Protein AF-A0A1Y5N5F3-F1 (afdb_monomer_lite)

Foldseek 3Di:
DWLQVLVVVLVVLADPPFDDDDQQVVLVLLLVQVLVLVVQAPFPLQKDFAPDPFAFDADDPDRIGGGRWDRFRSVDRRTDGSGDPLLSQLSSLSSSCVRRVDCVSPVVSVVSSVVCCVPPVVVVVVD

Sequence (127 aa):
MLCTEVKKHLSFKTTAGVKLPADDMLGSLFLEAMLFCCDKCVPNVLIRRVGSEETPYRNLKEDTFICVPDIPNFSNPKEHLQIDEALSYAVINYVAFLINKDTYYRTLALEAIADYNANEMSDYDRL

Secondary structure (DSSP, 8-state):
-BHHHHHHHHHTTSPTT-PPPPHHHHHHHHHHHHHHHHTTS--GGGEEETT-SSPEEEE-SSSEEEEPPPPP-TT-TT-B-SS-GGGHHHHHHHHHHHHH--HHHHHHHHHHHHHHHHHHHHHHTT-

pLDDT: mean 91.57, std 10.97, range [46.47, 98.44]

Organism: NCBI:txid199

Structure (mmCIF, N/CA/C/O backbone):
data_AF-A0A1Y5N5F3-F1
#
_entry.id   AF-A0A1Y5N5F3-F1
#
loop_
_atom_site.group_PDB
_atom_site.id
_atom_site.type_symbol
_atom_site.label_atom_id
_atom_site.label_alt_id
_atom_site.label_comp_id
_atom_site.label_asym_id
_atom_site.label_entity_id
_atom_site.label_seq_id
_atom_site.pdbx_PDB_ins_code
_atom_site.Cartn_x
_atom_site.Cartn_y
_atom_site.Cartn_z
_atom_site.occupancy
_atom_site.B_iso_or_equiv
_atom_site.auth_seq_id
_atom_site.auth_comp_id
_atom_site.auth_asym_id
_atom_site.auth_atom_id
_atom_site.pdbx_PDB_model_num
ATOM 1 N N . MET A 1 1 ? 6.728 4.743 4.439 1.00 94.19 1 MET A N 1
ATOM 2 C CA . MET A 1 1 ? 6.199 4.838 5.824 1.00 94.19 1 MET A CA 1
ATOM 3 C C . MET A 1 1 ? 6.469 3.539 6.583 1.00 94.19 1 MET A C 1
ATOM 5 O O . MET A 1 1 ? 6.392 2.480 5.961 1.00 94.19 1 MET A O 1
ATOM 9 N N . LEU A 1 2 ? 6.783 3.599 7.886 1.00 96.88 2 LEU A N 1
ATOM 10 C CA . LEU A 1 2 ? 7.003 2.403 8.717 1.00 96.88 2 LEU A CA 1
ATOM 11 C C . LEU A 1 2 ? 5.702 1.613 8.917 1.00 96.88 2 LEU A C 1
ATOM 13 O O . LEU A 1 2 ? 4.647 2.198 9.167 1.00 96.88 2 LEU A O 1
ATOM 17 N N . CYS A 1 3 ? 5.770 0.280 8.910 1.00 96.00 3 CYS A N 1
ATOM 18 C CA . CYS A 1 3 ? 4.603 -0.581 9.146 1.00 96.00 3 CYS A CA 1
ATOM 19 C C . CYS A 1 3 ? 3.944 -0.322 10.513 1.00 96.00 3 CYS A C 1
ATOM 21 O O . CYS A 1 3 ? 2.724 -0.424 10.656 1.00 96.00 3 CYS A O 1
ATOM 23 N N . THR A 1 4 ? 4.728 0.078 11.516 1.00 95.06 4 THR A N 1
ATOM 24 C CA . THR A 1 4 ? 4.233 0.468 12.846 1.00 95.06 4 THR A CA 1
ATOM 25 C C . THR A 1 4 ? 3.373 1.736 12.801 1.00 95.06 4 THR A C 1
ATOM 27 O O . THR A 1 4 ? 2.322 1.794 13.444 1.00 95.06 4 THR A O 1
ATOM 30 N N . GLU A 1 5 ? 3.766 2.730 12.006 1.00 95.88 5 GLU A N 1
ATOM 31 C CA . GLU A 1 5 ? 3.011 3.970 11.796 1.00 95.88 5 GLU A CA 1
ATOM 32 C C . GLU A 1 5 ? 1.751 3.713 10.976 1.00 95.88 5 GLU A C 1
ATOM 34 O O . GLU A 1 5 ? 0.660 4.137 11.353 1.00 95.88 5 GLU A O 1
ATOM 39 N N . VAL A 1 6 ? 1.879 2.936 9.904 1.00 95.25 6 VAL A N 1
ATOM 40 C CA . VAL A 1 6 ? 0.770 2.501 9.049 1.00 95.25 6 VAL A CA 1
ATOM 41 C C . VAL A 1 6 ? -0.320 1.813 9.871 1.00 95.25 6 VAL A C 1
ATOM 43 O O . VAL A 1 6 ? -1.496 2.173 9.779 1.00 95.25 6 VAL A O 1
ATOM 46 N N . LYS A 1 7 ? 0.063 0.862 10.733 1.00 93.56 7 LYS A N 1
ATOM 47 C CA . LYS A 1 7 ? -0.865 0.143 11.616 1.00 93.56 7 LYS A CA 1
ATOM 48 C C . LYS A 1 7 ? -1.540 1.087 12.614 1.00 93.56 7 LYS A C 1
ATOM 50 O O . LYS A 1 7 ? -2.742 0.966 12.858 1.00 93.56 7 LYS A O 1
ATOM 55 N N . LYS A 1 8 ? -0.803 2.074 13.137 1.00 93.31 8 LYS A N 1
ATOM 56 C CA . LYS A 1 8 ? -1.351 3.130 14.000 1.00 93.31 8 LYS A CA 1
ATOM 57 C C . LYS A 1 8 ? -2.376 3.990 13.252 1.00 93.31 8 LYS A C 1
ATOM 59 O O . LYS A 1 8 ? -3.480 4.176 13.755 1.00 93.31 8 LYS A O 1
ATOM 64 N N . HIS A 1 9 ? -2.072 4.457 12.042 1.00 94.44 9 HIS A N 1
ATOM 65 C CA . HIS A 1 9 ? -3.013 5.230 11.226 1.00 94.44 9 HIS A CA 1
ATOM 66 C C . HIS A 1 9 ? -4.275 4.440 10.874 1.00 94.44 9 HIS A C 1
ATOM 68 O O . HIS A 1 9 ? -5.380 4.976 10.972 1.00 94.44 9 HIS A O 1
ATOM 74 N N . LEU A 1 10 ? -4.124 3.165 10.513 1.00 94.75 10 LEU A N 1
ATOM 75 C CA . LEU A 1 10 ? -5.253 2.287 10.229 1.00 94.75 10 LEU A CA 1
ATOM 76 C C . LEU A 1 10 ? -6.147 2.095 11.463 1.00 94.75 10 LEU A C 1
ATOM 78 O O . LEU A 1 10 ? -7.367 2.125 11.332 1.00 94.75 10 LEU A O 1
ATOM 82 N N . SER A 1 11 ? -5.565 1.983 12.662 1.00 92.00 11 SER A N 1
ATOM 83 C CA . SER A 1 11 ? -6.333 1.823 13.908 1.00 92.00 11 SER A CA 1
ATOM 84 C C . SER A 1 11 ? -7.267 3.001 14.224 1.00 92.00 11 SER A C 1
ATOM 86 O O . SER A 1 11 ? -8.298 2.815 14.861 1.00 92.00 11 SER A O 1
ATOM 88 N N . PHE A 1 12 ? -6.966 4.210 13.737 1.00 90.56 12 PHE A N 1
ATOM 89 C CA . PHE A 1 12 ? -7.864 5.366 13.871 1.00 90.56 12 PHE A CA 1
ATOM 90 C C . PHE A 1 12 ? -9.006 5.376 12.848 1.00 90.56 12 PHE A C 1
ATOM 92 O O . PHE A 1 12 ? -9.945 6.157 12.978 1.00 90.56 12 PHE A O 1
ATOM 99 N N . LYS A 1 13 ? -8.915 4.536 11.813 1.00 89.69 13 LYS A N 1
ATOM 100 C CA . LYS A 1 13 ? -9.894 4.418 10.725 1.00 89.69 13 LYS A CA 1
ATOM 101 C C . LYS A 1 13 ? -10.779 3.179 10.867 1.00 89.69 13 LYS A C 1
ATOM 103 O O . LYS A 1 13 ? -11.699 3.002 10.077 1.00 89.69 13 LYS A O 1
ATOM 108 N N . THR A 1 14 ? -10.528 2.306 11.839 1.00 81.81 14 THR A N 1
ATOM 109 C CA . THR A 1 14 ? -11.441 1.199 12.142 1.00 81.81 14 THR A CA 1
ATOM 110 C C . THR A 1 14 ? -12.680 1.724 12.853 1.00 81.81 14 THR A C 1
ATOM 112 O O . THR A 1 14 ? -12.572 2.504 13.801 1.00 81.81 14 THR A O 1
ATOM 115 N N . THR A 1 15 ? -13.859 1.290 12.414 1.00 76.81 15 THR A N 1
ATOM 116 C CA . THR A 1 15 ? -15.117 1.618 13.100 1.00 76.81 15 THR A CA 1
ATOM 117 C C . THR A 1 15 ? -15.190 0.942 14.471 1.00 76.81 15 THR A C 1
ATOM 119 O O . THR A 1 15 ? -14.558 -0.089 14.718 1.00 76.81 15 THR A O 1
ATOM 122 N N . ALA A 1 16 ? -15.961 1.530 15.391 1.00 71.94 16 ALA A N 1
ATOM 123 C CA . ALA A 1 16 ? -16.120 1.001 16.741 1.00 71.94 16 ALA A CA 1
ATOM 124 C C . ALA A 1 16 ? -16.580 -0.470 16.709 1.00 71.94 16 ALA A C 1
ATOM 126 O O . ALA A 1 16 ? -17.600 -0.797 16.109 1.00 71.94 16 ALA A O 1
ATOM 127 N N . GLY A 1 17 ? -15.818 -1.351 17.362 1.00 68.00 17 GLY A N 1
ATOM 128 C CA . GLY A 1 17 ? -16.099 -2.791 17.419 1.00 68.00 17 GLY A CA 1
ATOM 129 C C . GLY A 1 17 ? -15.397 -3.639 16.352 1.00 68.00 17 GLY A C 1
ATOM 130 O O . GLY A 1 17 ? -15.365 -4.861 16.498 1.00 68.00 17 GLY A O 1
ATOM 131 N N . VAL A 1 18 ? -14.771 -3.035 15.337 1.00 78.50 18 VAL A N 1
ATOM 132 C CA . VAL A 1 18 ? -13.979 -3.768 14.341 1.00 78.50 18 VAL A CA 1
ATOM 133 C C . VAL A 1 18 ? -12.548 -3.938 14.846 1.00 78.50 18 VAL A C 1
ATOM 135 O O . VAL A 1 18 ? -11.811 -2.968 15.017 1.00 78.50 18 VAL A O 1
ATOM 138 N N . LYS A 1 19 ? -12.143 -5.186 15.104 1.00 82.81 19 LYS A N 1
ATOM 139 C CA . LYS A 1 19 ? -10.750 -5.511 15.438 1.00 82.81 19 LYS A CA 1
ATOM 140 C C . LYS A 1 19 ? -9.920 -5.589 14.164 1.00 82.81 19 LYS A C 1
ATOM 142 O O . LYS A 1 19 ? -10.368 -6.154 13.168 1.00 82.81 19 LYS A O 1
ATOM 147 N N . LEU A 1 20 ? -8.694 -5.073 14.225 1.00 89.69 20 LEU A N 1
ATOM 148 C CA . LEU A 1 20 ? -7.725 -5.308 13.162 1.00 89.69 20 LEU A CA 1
ATOM 149 C C . LEU A 1 20 ? -7.451 -6.816 13.024 1.00 89.69 20 LEU A C 1
ATOM 151 O O . LEU A 1 20 ? -7.370 -7.506 14.048 1.00 89.69 20 LEU A O 1
ATOM 155 N N . PRO A 1 21 ? -7.297 -7.324 11.789 1.00 91.88 21 PRO A N 1
ATOM 156 C CA . PRO A 1 21 ? -6.826 -8.682 11.550 1.00 91.88 21 PRO A CA 1
ATOM 157 C C . PRO A 1 21 ? -5.451 -8.942 12.179 1.00 91.88 21 PRO A C 1
ATOM 159 O O . PRO A 1 21 ? -4.722 -8.010 12.530 1.00 91.88 21 PRO A O 1
ATOM 162 N N . ALA A 1 22 ? -5.094 -10.222 12.292 1.00 94.06 22 ALA A N 1
ATOM 163 C CA . ALA A 1 22 ? -3.739 -10.635 12.644 1.00 94.06 22 ALA A CA 1
ATOM 164 C C . ALA A 1 22 ? -2.720 -10.173 11.583 1.00 94.06 22 ALA A C 1
ATOM 166 O O . ALA A 1 22 ? -3.092 -9.858 10.452 1.00 94.06 22 ALA A O 1
ATOM 167 N N . ASP A 1 23 ? -1.443 -10.096 11.966 1.00 94.69 23 ASP A N 1
ATOM 168 C CA . ASP A 1 23 ? -0.379 -9.473 11.164 1.00 94.69 23 ASP A CA 1
ATOM 169 C C . ASP A 1 23 ? -0.181 -10.118 9.783 1.00 94.69 23 ASP A C 1
ATOM 171 O O . ASP A 1 23 ? 0.119 -9.416 8.822 1.00 94.69 23 ASP A O 1
ATOM 175 N N . ASP A 1 24 ? -0.397 -11.426 9.667 1.00 93.81 24 ASP A N 1
ATOM 176 C CA . ASP A 1 24 ? -0.327 -12.199 8.423 1.00 93.81 24 ASP A CA 1
ATOM 177 C C . ASP A 1 24 ? -1.437 -11.806 7.433 1.00 93.81 24 ASP A C 1
ATOM 179 O O . ASP A 1 24 ? -1.187 -11.487 6.264 1.00 93.81 24 ASP A O 1
ATOM 183 N N . MET A 1 25 ? -2.677 -11.752 7.921 1.00 95.62 25 MET A N 1
ATOM 184 C CA . MET A 1 25 ? -3.820 -11.297 7.138 1.00 95.62 25 MET A CA 1
ATOM 185 C C . MET A 1 25 ? -3.705 -9.803 6.825 1.00 95.62 25 MET A C 1
ATOM 187 O O . MET A 1 25 ? -4.052 -9.368 5.729 1.00 95.62 25 MET A O 1
ATOM 191 N N . LEU A 1 26 ? -3.185 -9.009 7.764 1.00 96.19 26 LEU A N 1
ATOM 192 C CA . LEU A 1 26 ? -2.942 -7.587 7.559 1.00 96.19 26 LEU A CA 1
ATOM 193 C C . LEU A 1 26 ? -1.912 -7.368 6.445 1.00 96.19 26 LEU A C 1
ATOM 195 O O . LEU A 1 26 ? -2.176 -6.582 5.542 1.00 96.19 26 LEU A O 1
ATOM 199 N N . GLY A 1 27 ? -0.801 -8.111 6.450 1.00 97.56 27 GLY A N 1
ATOM 200 C CA . GLY A 1 27 ? 0.184 -8.116 5.364 1.00 97.56 27 GLY A CA 1
ATOM 201 C C . GLY A 1 27 ? -0.460 -8.379 4.004 1.00 97.56 27 GLY A C 1
ATOM 202 O O . GLY A 1 27 ? -0.248 -7.622 3.059 1.00 97.56 27 GLY A O 1
ATOM 203 N N . SER A 1 28 ? -1.333 -9.385 3.928 1.00 97.88 28 SER A N 1
ATOM 204 C CA . SER A 1 28 ? -2.054 -9.732 2.695 1.00 97.88 28 SER A CA 1
ATOM 205 C C . SER A 1 28 ? -2.982 -8.608 2.210 1.00 97.88 28 SER A C 1
ATOM 207 O O . SER A 1 28 ? -2.984 -8.277 1.026 1.00 97.88 28 SER A O 1
ATOM 209 N N . LEU A 1 29 ? -3.726 -7.966 3.119 1.00 98.00 29 LEU A N 1
ATOM 210 C CA . LEU A 1 29 ? -4.587 -6.823 2.780 1.00 98.00 29 LEU A CA 1
ATOM 211 C C . LEU A 1 29 ? -3.779 -5.616 2.293 1.00 98.00 29 LEU A C 1
ATOM 213 O O . LEU A 1 29 ? -4.217 -4.896 1.396 1.00 98.00 29 LEU A O 1
ATOM 217 N N . PHE A 1 30 ? -2.604 -5.381 2.879 1.00 98.25 30 PHE A N 1
ATOM 218 C CA . PHE A 1 30 ? -1.718 -4.310 2.439 1.00 98.25 30 PHE A CA 1
ATOM 219 C C . PHE A 1 30 ? -1.084 -4.602 1.082 1.00 98.25 30 PHE A C 1
ATOM 221 O O . PHE A 1 30 ? -0.999 -3.683 0.272 1.00 98.25 30 PHE A O 1
ATOM 228 N N . LEU A 1 31 ? -0.706 -5.852 0.796 1.00 98.31 31 LEU A N 1
ATOM 229 C CA . LEU A 1 31 ? -0.282 -6.246 -0.548 1.00 98.31 31 LEU A CA 1
ATOM 230 C C . LEU A 1 31 ? -1.390 -5.950 -1.570 1.00 98.31 31 LEU A C 1
ATOM 232 O O . LEU A 1 31 ? -1.140 -5.256 -2.552 1.00 98.31 31 LEU A O 1
ATOM 236 N N . GLU A 1 32 ? -2.623 -6.394 -1.312 1.00 98.44 32 GLU A N 1
ATOM 237 C CA . GLU A 1 32 ? -3.767 -6.124 -2.197 1.00 98.44 32 GLU A CA 1
ATOM 238 C C . GLU A 1 32 ? -3.968 -4.616 -2.428 1.00 98.44 32 GLU A C 1
ATOM 240 O O . GLU A 1 32 ? -4.172 -4.166 -3.556 1.00 98.44 32 GLU A O 1
ATOM 245 N N . ALA A 1 33 ? -3.849 -3.811 -1.371 1.00 98.44 33 ALA A N 1
ATOM 246 C CA . ALA A 1 33 ? -3.967 -2.361 -1.458 1.00 98.44 33 ALA A CA 1
ATOM 247 C C . ALA A 1 33 ? -2.811 -1.689 -2.226 1.00 98.44 33 ALA A C 1
ATOM 249 O O . ALA A 1 33 ? -3.041 -0.708 -2.938 1.00 98.44 33 ALA A O 1
ATOM 250 N N . MET A 1 34 ? -1.581 -2.203 -2.124 1.00 98.44 34 MET A N 1
ATOM 251 C CA . MET A 1 34 ? -0.448 -1.720 -2.922 1.00 98.44 34 MET A CA 1
ATOM 252 C C . MET A 1 34 ? -0.624 -2.070 -4.404 1.00 98.44 34 MET A C 1
ATOM 254 O O . MET A 1 34 ? -0.425 -1.203 -5.256 1.00 98.44 34 MET A O 1
ATOM 258 N N . LEU A 1 35 ? -1.083 -3.285 -4.724 1.00 98.19 35 LEU A N 1
ATOM 259 C CA . LEU A 1 35 ? -1.403 -3.686 -6.100 1.00 98.19 35 LEU A CA 1
ATOM 260 C C . LEU A 1 35 ? -2.535 -2.833 -6.692 1.00 98.19 35 LEU A C 1
ATOM 262 O O . LEU A 1 35 ? -2.430 -2.358 -7.822 1.00 98.19 35 LEU A O 1
ATOM 266 N N . PHE A 1 36 ? -3.564 -2.524 -5.895 1.00 9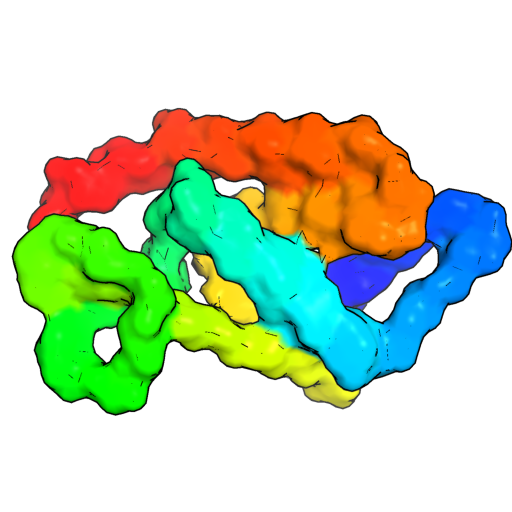8.31 36 PHE A N 1
ATOM 267 C CA . PHE A 1 36 ? -4.619 -1.587 -6.288 1.00 98.31 36 PHE A CA 1
ATOM 268 C C . PHE A 1 36 ? -4.071 -0.203 -6.669 1.00 98.31 36 PHE A C 1
ATOM 270 O O . PHE A 1 36 ? -4.571 0.415 -7.613 1.00 98.31 36 PHE A O 1
ATOM 277 N N . CYS A 1 37 ? -3.052 0.291 -5.957 1.00 97.75 37 CYS A N 1
ATOM 278 C CA . CYS A 1 37 ? -2.377 1.536 -6.320 1.00 97.75 37 CYS A CA 1
ATOM 279 C C . CYS A 1 37 ? -1.595 1.371 -7.632 1.00 97.75 37 CYS A C 1
ATOM 281 O O . CYS A 1 37 ? -1.736 2.2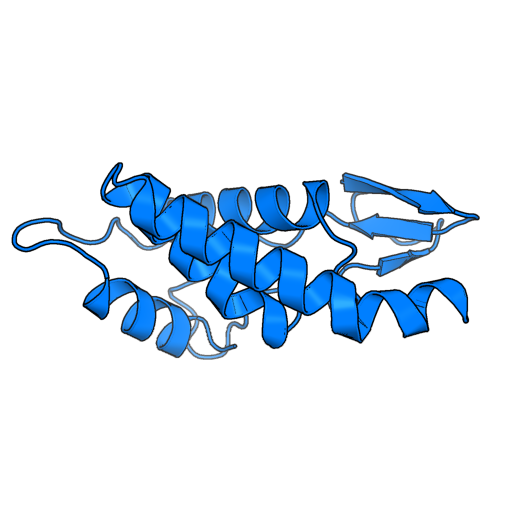05 -8.527 1.00 97.75 37 CYS A O 1
ATOM 283 N N . CYS A 1 38 ? -0.849 0.274 -7.790 1.00 96.81 38 CYS A N 1
ATOM 284 C CA . CYS A 1 38 ? -0.069 -0.026 -8.999 1.00 96.81 38 CYS A CA 1
ATOM 285 C C . CYS A 1 38 ? -0.924 -0.113 -10.275 1.00 96.81 38 CYS A C 1
ATOM 287 O O . CYS A 1 38 ? -0.449 0.220 -11.360 1.00 96.81 38 CYS A O 1
ATOM 289 N N . ASP A 1 39 ? -2.198 -0.499 -10.166 1.00 96.69 39 ASP A N 1
ATOM 290 C CA . ASP A 1 39 ? -3.136 -0.486 -11.297 1.00 96.69 39 ASP A CA 1
ATOM 291 C C . ASP A 1 39 ? -3.499 0.928 -11.777 1.00 96.69 39 ASP A C 1
ATOM 293 O O . ASP A 1 39 ? -3.984 1.099 -12.897 1.00 96.69 39 ASP A O 1
ATOM 297 N N . LYS A 1 40 ? -3.322 1.948 -10.929 1.00 96.06 40 LYS A N 1
ATOM 298 C CA . LYS A 1 40 ? -3.873 3.304 -11.127 1.00 96.06 40 LYS A CA 1
ATOM 299 C C . LYS A 1 40 ? -2.829 4.409 -11.180 1.00 96.06 40 LYS A C 1
ATOM 301 O O . LYS A 1 40 ? -3.148 5.517 -11.603 1.00 96.06 40 LYS A O 1
ATOM 306 N N . CYS A 1 41 ? -1.607 4.122 -10.760 1.00 94.75 41 CYS A N 1
ATOM 307 C CA . CYS A 1 41 ? -0.470 5.036 -10.801 1.00 94.75 41 CYS A CA 1
ATOM 308 C C . CYS A 1 41 ? 0.824 4.253 -11.040 1.00 94.75 41 CYS A C 1
ATOM 310 O O . CYS A 1 41 ? 0.795 3.030 -11.178 1.00 94.75 41 CYS A O 1
ATOM 312 N N . VAL A 1 42 ? 1.951 4.951 -11.148 1.00 95.00 42 VAL A N 1
ATOM 313 C CA . VAL A 1 42 ? 3.282 4.355 -11.318 1.00 95.00 42 VAL A CA 1
ATOM 314 C C . VAL A 1 42 ? 4.110 4.705 -10.077 1.00 95.00 42 VAL A C 1
ATOM 316 O O . VAL A 1 42 ? 4.662 5.797 -10.038 1.00 95.00 42 VAL A O 1
ATOM 319 N N . PRO A 1 43 ? 4.172 3.834 -9.051 1.00 95.56 43 PRO A N 1
ATOM 320 C CA . PRO A 1 43 ? 4.990 4.089 -7.868 1.00 95.56 43 PRO A CA 1
ATOM 321 C C . PRO A 1 43 ? 6.477 3.989 -8.221 1.00 95.56 43 PRO A C 1
ATOM 323 O O . PRO A 1 43 ? 6.935 2.929 -8.662 1.00 95.56 43 PRO A O 1
ATOM 326 N N . ASN A 1 44 ? 7.240 5.063 -8.019 1.00 93.75 44 ASN A N 1
ATOM 327 C CA . ASN A 1 44 ? 8.648 5.139 -8.415 1.00 93.75 44 ASN A CA 1
ATOM 328 C C . ASN A 1 44 ? 9.505 4.073 -7.725 1.00 93.75 44 ASN A C 1
ATOM 330 O O . ASN A 1 44 ? 10.392 3.485 -8.346 1.00 93.75 44 ASN A O 1
ATOM 334 N N . VAL A 1 45 ? 9.215 3.764 -6.455 1.00 94.50 45 VAL A N 1
ATOM 335 C CA . VAL A 1 45 ? 10.000 2.781 -5.685 1.00 94.50 45 VAL A CA 1
ATOM 336 C C . VAL A 1 45 ? 9.863 1.347 -6.218 1.00 94.50 45 VAL A C 1
ATOM 338 O O . VAL A 1 45 ? 10.697 0.491 -5.908 1.00 94.50 45 VAL A O 1
ATOM 341 N N . LEU A 1 46 ? 8.838 1.084 -7.036 1.00 96.31 46 LEU A N 1
ATOM 342 C CA . LEU A 1 46 ? 8.555 -0.218 -7.644 1.00 96.31 46 LEU A CA 1
ATOM 343 C C . LEU A 1 46 ? 8.992 -0.310 -9.111 1.00 96.31 46 LEU A C 1
ATOM 345 O O . LEU A 1 46 ? 8.829 -1.359 -9.729 1.00 96.31 46 LEU A O 1
ATOM 349 N N . ILE A 1 47 ? 9.565 0.750 -9.687 1.00 95.19 47 ILE A N 1
ATOM 350 C CA . ILE A 1 47 ? 10.081 0.690 -11.056 1.00 95.19 47 ILE A CA 1
ATOM 351 C C . ILE A 1 47 ? 11.348 -0.171 -11.080 1.00 95.19 47 ILE A C 1
ATOM 353 O O . ILE A 1 47 ? 12.274 0.008 -10.281 1.00 95.19 47 ILE A O 1
ATOM 357 N N . ARG A 1 48 ? 11.400 -1.110 -12.021 1.00 95.19 48 ARG A N 1
ATOM 358 C CA . ARG A 1 48 ? 12.543 -1.979 -12.313 1.00 95.19 48 ARG A CA 1
ATOM 359 C C . ARG A 1 48 ? 12.816 -2.017 -13.809 1.00 95.19 48 ARG A C 1
ATOM 361 O O . ARG A 1 48 ? 11.974 -1.627 -14.613 1.00 95.19 48 ARG A O 1
ATOM 368 N N . ARG A 1 49 ? 14.013 -2.485 -14.171 1.00 93.06 49 ARG A N 1
ATOM 369 C CA . ARG A 1 49 ? 14.426 -2.730 -15.559 1.00 93.06 49 ARG A CA 1
ATOM 370 C C . ARG A 1 49 ? 14.418 -4.219 -15.883 1.00 93.06 49 ARG A C 1
ATOM 372 O O . ARG A 1 49 ? 14.657 -5.044 -14.999 1.00 93.06 49 ARG A O 1
ATOM 379 N N . VAL A 1 50 ? 14.193 -4.555 -17.150 1.00 88.12 50 VAL A N 1
ATOM 380 C CA . VAL A 1 50 ? 14.328 -5.923 -17.671 1.00 88.12 50 VAL A CA 1
ATOM 381 C C . VAL A 1 50 ? 15.721 -6.464 -17.330 1.00 88.12 50 VAL A C 1
ATOM 383 O O . VAL A 1 50 ? 16.723 -5.759 -17.445 1.00 88.12 50 VAL A O 1
ATOM 386 N N . GLY A 1 51 ? 15.773 -7.713 -16.865 1.00 88.31 51 GLY A N 1
ATOM 387 C CA . GLY A 1 51 ? 16.987 -8.342 -16.334 1.00 88.31 51 GLY A CA 1
ATOM 388 C C . GLY A 1 51 ? 17.132 -8.256 -14.810 1.00 88.31 51 GLY A C 1
ATOM 389 O O . GLY A 1 51 ? 18.036 -8.880 -14.264 1.00 88.31 51 GLY A O 1
ATOM 390 N N . SER A 1 52 ? 16.245 -7.531 -14.117 1.00 89.06 52 SER A N 1
ATOM 391 C CA . SER A 1 52 ? 16.070 -7.662 -12.665 1.00 89.06 52 SER A CA 1
ATOM 392 C C . SER A 1 52 ? 15.521 -9.051 -12.303 1.00 89.06 52 SER A C 1
ATOM 394 O O . SER A 1 52 ? 14.732 -9.620 -13.054 1.00 89.06 52 SER A O 1
ATOM 396 N N . GLU A 1 53 ? 15.918 -9.580 -11.141 1.00 92.38 53 GLU A N 1
ATOM 397 C CA . GLU A 1 53 ? 15.378 -10.829 -10.577 1.00 92.38 53 GLU A CA 1
ATOM 398 C C . GLU A 1 53 ? 13.952 -10.667 -10.014 1.00 92.38 53 GLU A C 1
ATOM 400 O O . GLU A 1 53 ? 13.316 -11.650 -9.634 1.00 92.38 53 GLU A O 1
ATOM 405 N N . GLU A 1 54 ? 13.433 -9.437 -9.950 1.00 93.50 54 GLU A N 1
ATOM 406 C CA . GLU A 1 54 ? 12.109 -9.164 -9.397 1.00 93.50 54 GLU A CA 1
ATOM 407 C C . GLU A 1 54 ? 10.975 -9.535 -10.358 1.00 93.50 54 GLU A C 1
ATOM 409 O O . GLU A 1 54 ? 11.077 -9.425 -11.581 1.00 93.50 54 GLU A O 1
ATOM 414 N N . THR A 1 55 ? 9.848 -9.956 -9.782 1.00 93.31 55 THR A N 1
ATOM 415 C CA . THR A 1 55 ? 8.684 -10.393 -10.558 1.00 93.31 55 THR A CA 1
ATOM 416 C C . THR A 1 55 ? 7.943 -9.185 -11.138 1.00 93.31 55 THR A C 1
ATOM 418 O O . THR A 1 55 ? 7.552 -8.300 -10.372 1.00 93.31 55 THR A O 1
ATOM 421 N N . PRO A 1 56 ? 7.695 -9.127 -12.459 1.00 94.75 56 PRO A N 1
ATOM 422 C CA . PRO A 1 56 ? 6.932 -8.042 -13.060 1.00 94.75 56 PRO A CA 1
ATOM 423 C C . PRO A 1 56 ? 5.442 -8.141 -12.717 1.00 94.75 56 PRO A C 1
ATOM 425 O O . PRO A 1 56 ? 4.820 -9.186 -12.897 1.00 94.75 56 PRO A O 1
ATOM 428 N N . TYR A 1 57 ? 4.863 -7.029 -12.262 1.00 96.00 57 TYR A N 1
ATOM 429 C CA . TYR A 1 57 ? 3.423 -6.860 -12.059 1.00 96.00 57 TYR A CA 1
ATOM 430 C C . TYR A 1 57 ? 2.755 -6.198 -13.271 1.00 96.00 57 TYR A C 1
ATOM 432 O O . TYR A 1 57 ? 1.760 -6.698 -13.794 1.00 96.00 57 TYR A O 1
ATOM 440 N N . ARG A 1 58 ? 3.319 -5.078 -13.747 1.00 94.62 58 ARG A N 1
ATOM 441 C CA . ARG A 1 58 ? 2.788 -4.315 -14.886 1.00 94.62 58 ARG A CA 1
ATOM 442 C C . ARG A 1 58 ? 3.919 -3.738 -15.727 1.00 94.62 58 ARG A C 1
ATOM 444 O O . ARG A 1 58 ? 4.727 -2.965 -15.221 1.00 94.62 58 ARG A O 1
ATOM 451 N N . ASN A 1 59 ? 3.945 -4.070 -17.014 1.00 93.75 59 ASN A N 1
ATOM 452 C CA . ASN A 1 59 ? 4.904 -3.480 -17.948 1.00 93.75 59 ASN A CA 1
ATOM 453 C C . ASN A 1 59 ? 4.618 -1.990 -18.147 1.00 93.75 59 ASN A C 1
ATOM 455 O O . ASN A 1 59 ? 3.456 -1.576 -18.211 1.00 93.75 59 ASN A O 1
ATOM 459 N N . LEU A 1 60 ? 5.684 -1.204 -18.255 1.00 89.94 60 LEU A N 1
ATOM 460 C CA . LEU A 1 60 ? 5.622 0.214 -18.580 1.00 89.94 60 LEU A CA 1
ATOM 461 C C . LEU A 1 60 ? 6.138 0.428 -20.015 1.00 89.94 60 LEU A C 1
ATOM 463 O O . LEU A 1 60 ? 5.960 -0.441 -20.871 1.00 89.94 60 LEU A O 1
ATOM 467 N N . LYS A 1 61 ? 6.715 1.598 -20.311 1.00 86.25 61 LYS A N 1
ATOM 468 C CA . LYS A 1 61 ? 7.400 1.858 -21.583 1.00 86.25 61 LYS A CA 1
ATOM 469 C C . LYS A 1 61 ? 8.846 1.374 -21.511 1.00 86.25 61 LYS A C 1
ATOM 471 O O . LYS A 1 61 ? 9.458 1.403 -20.445 1.00 86.25 61 LYS A O 1
ATOM 476 N N . GLU A 1 62 ? 9.388 1.007 -22.670 1.00 81.69 62 GLU A N 1
ATOM 477 C CA . GLU A 1 62 ? 10.771 0.533 -22.801 1.00 81.69 62 GLU A CA 1
ATOM 478 C C . GLU A 1 62 ? 11.044 -0.667 -21.877 1.00 81.69 62 GLU A C 1
ATOM 480 O O . GLU A 1 62 ? 10.109 -1.296 -21.385 1.00 81.69 62 GLU A O 1
ATOM 485 N N . ASP A 1 63 ? 12.305 -1.029 -21.660 1.00 89.75 63 ASP A N 1
ATOM 486 C CA . ASP A 1 63 ? 12.717 -2.166 -20.830 1.00 89.75 63 ASP A CA 1
ATOM 487 C C . ASP A 1 63 ? 12.459 -1.930 -19.321 1.00 89.75 63 ASP A C 1
ATOM 489 O O . ASP A 1 63 ? 13.321 -2.218 -18.489 1.00 89.75 63 ASP A O 1
ATOM 493 N N . THR A 1 64 ? 11.292 -1.389 -18.943 1.00 94.12 64 THR A N 1
ATOM 494 C CA . THR A 1 64 ? 10.886 -1.089 -17.564 1.00 94.12 64 THR A CA 1
ATOM 495 C C . THR A 1 64 ? 9.521 -1.669 -17.191 1.00 94.12 64 THR A C 1
ATOM 497 O O . THR A 1 64 ? 8.617 -1.833 -18.015 1.00 94.12 64 THR A O 1
ATOM 500 N N . PHE A 1 65 ? 9.359 -1.987 -15.908 1.00 95.38 65 PHE A N 1
ATOM 501 C CA . PHE A 1 65 ? 8.128 -2.533 -15.345 1.00 95.38 65 PHE A CA 1
ATOM 502 C C . PHE A 1 65 ? 7.950 -2.111 -13.884 1.00 95.38 65 PHE A C 1
ATOM 504 O O . PHE A 1 65 ? 8.914 -1.763 -13.206 1.00 95.38 65 PHE A O 1
ATOM 511 N N . ILE A 1 66 ? 6.714 -2.171 -13.394 1.00 96.38 66 ILE A N 1
ATOM 512 C CA . ILE A 1 66 ? 6.393 -2.141 -11.963 1.00 96.38 66 ILE A CA 1
ATOM 513 C C . ILE A 1 66 ? 6.544 -3.561 -11.432 1.00 96.38 66 ILE A C 1
ATOM 515 O O . ILE A 1 66 ? 5.891 -4.466 -11.963 1.00 96.38 66 ILE A O 1
ATOM 519 N N . CYS A 1 67 ? 7.394 -3.77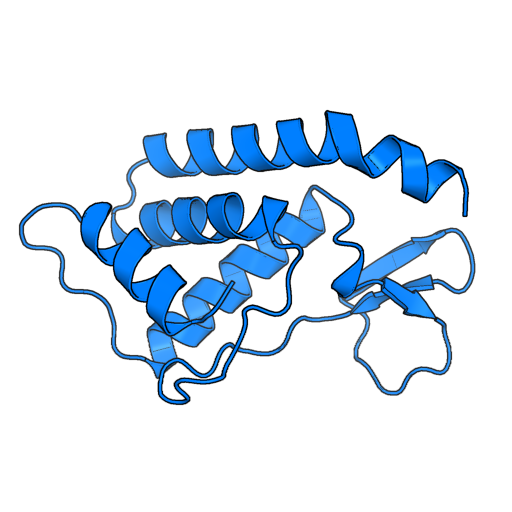8 -10.432 1.00 97.12 67 CYS A N 1
ATOM 520 C CA . CYS A 1 67 ? 7.531 -5.073 -9.771 1.00 97.12 67 CYS A CA 1
ATOM 521 C C . CYS A 1 67 ? 6.387 -5.344 -8.785 1.00 97.12 67 CYS A C 1
ATOM 523 O O . CYS A 1 67 ? 5.692 -4.430 -8.336 1.00 97.12 67 CYS A O 1
ATOM 525 N N . VAL A 1 68 ? 6.178 -6.618 -8.457 1.00 97.25 68 VAL A N 1
ATOM 526 C CA . VAL A 1 68 ? 5.283 -7.009 -7.363 1.00 97.25 68 VAL A CA 1
ATOM 527 C C . VAL A 1 68 ? 5.902 -6.526 -6.042 1.00 97.25 68 VAL A C 1
ATOM 529 O O . VAL A 1 68 ? 7.030 -6.920 -5.753 1.00 97.25 68 VAL A O 1
ATOM 532 N N . PRO A 1 69 ? 5.207 -5.694 -5.244 1.00 97.31 69 PRO A N 1
ATOM 533 C CA . PRO A 1 69 ? 5.693 -5.299 -3.929 1.00 97.31 69 PRO A CA 1
ATOM 534 C C . PRO A 1 69 ? 5.699 -6.490 -2.963 1.00 97.31 69 PRO A C 1
ATOM 536 O O . PRO A 1 69 ? 4.842 -7.374 -3.037 1.00 97.31 69 PRO A O 1
ATOM 539 N N . ASP A 1 70 ? 6.628 -6.474 -2.016 1.00 95.94 70 ASP A N 1
ATOM 540 C CA . ASP A 1 70 ? 6.738 -7.463 -0.953 1.00 95.94 70 ASP A CA 1
ATOM 541 C C . ASP A 1 70 ? 5.525 -7.413 -0.015 1.00 95.94 70 ASP A C 1
ATOM 543 O O . ASP A 1 70 ? 4.947 -6.356 0.258 1.00 95.94 70 ASP A O 1
ATOM 547 N N . ILE A 1 71 ? 5.144 -8.574 0.526 1.00 97.44 71 ILE A N 1
ATOM 548 C CA . ILE A 1 71 ? 4.127 -8.647 1.581 1.00 97.44 71 ILE A CA 1
ATOM 549 C C . ILE A 1 71 ? 4.696 -7.978 2.840 1.00 97.44 71 ILE A C 1
ATOM 551 O O . ILE A 1 71 ? 5.688 -8.477 3.379 1.00 97.44 71 ILE A O 1
ATOM 555 N N . PRO A 1 72 ? 4.069 -6.912 3.375 1.00 97.12 72 PRO A N 1
ATOM 556 C CA . PRO A 1 72 ? 4.620 -6.216 4.529 1.00 97.12 72 PRO A CA 1
ATOM 557 C C . PRO A 1 72 ? 4.656 -7.095 5.780 1.00 97.12 72 PRO A C 1
ATOM 559 O O . PRO A 1 72 ? 3.642 -7.662 6.199 1.00 97.12 72 PRO A O 1
ATOM 562 N N . ASN A 1 73 ? 5.817 -7.147 6.430 1.00 96.06 73 ASN A N 1
ATOM 563 C CA . ASN A 1 73 ? 5.995 -7.834 7.704 1.00 96.06 73 ASN A CA 1
ATOM 564 C C . ASN A 1 73 ? 5.665 -6.911 8.891 1.00 96.06 73 ASN A C 1
ATOM 566 O O . ASN A 1 73 ? 6.536 -6.239 9.445 1.00 96.06 73 ASN A O 1
ATOM 570 N N . PHE A 1 74 ? 4.406 -6.924 9.335 1.00 95.19 74 PHE A N 1
ATOM 571 C CA . PHE A 1 74 ? 3.942 -6.110 10.470 1.00 95.19 74 PHE A CA 1
ATOM 572 C C . PHE A 1 74 ? 4.546 -6.486 11.831 1.00 95.19 74 PHE A C 1
ATOM 574 O O . PHE A 1 74 ? 4.437 -5.703 12.778 1.00 95.19 74 PHE A O 1
ATOM 581 N N . SER A 1 75 ? 5.213 -7.637 11.933 1.00 92.12 75 SER A N 1
ATOM 582 C CA . SER A 1 75 ? 5.942 -8.036 13.138 1.00 92.12 75 SER A CA 1
ATOM 583 C C . SER A 1 75 ? 7.372 -7.472 13.183 1.00 92.12 75 SER A C 1
ATOM 585 O O . SER A 1 75 ? 7.994 -7.479 14.247 1.00 92.12 75 SER A O 1
ATOM 587 N N . ASN A 1 76 ? 7.900 -6.948 12.069 1.00 94.00 76 ASN A N 1
ATOM 588 C CA . ASN A 1 76 ? 9.203 -6.285 12.014 1.00 94.00 76 ASN A CA 1
ATOM 589 C C . ASN A 1 76 ? 9.050 -4.761 12.235 1.00 94.00 76 ASN A C 1
ATOM 591 O O . ASN A 1 76 ? 8.503 -4.061 11.383 1.00 94.00 76 ASN A O 1
ATOM 595 N N . PRO A 1 77 ? 9.581 -4.186 13.333 1.00 91.31 77 PRO A N 1
ATOM 596 C CA . PRO A 1 77 ? 9.403 -2.766 13.643 1.00 91.31 77 PRO A CA 1
ATOM 597 C C . PRO A 1 77 ? 10.166 -1.814 12.710 1.00 91.31 77 PRO A C 1
ATOM 599 O O . PRO A 1 77 ? 9.927 -0.610 12.767 1.00 91.31 77 PRO A O 1
ATOM 602 N N . LYS A 1 78 ? 11.095 -2.326 11.891 1.00 95.62 78 LYS A N 1
ATOM 603 C CA . LYS A 1 78 ? 11.872 -1.544 10.913 1.00 95.62 78 LYS A CA 1
ATOM 604 C C . LYS A 1 78 ? 11.343 -1.680 9.483 1.00 95.62 78 LYS A C 1
ATOM 606 O O . LYS A 1 78 ? 11.897 -1.068 8.571 1.00 95.62 78 LYS A O 1
ATOM 611 N N . GLU A 1 79 ? 10.306 -2.489 9.293 1.00 96.25 79 GLU A N 1
ATOM 612 C CA . GLU A 1 79 ? 9.695 -2.723 7.993 1.00 96.25 79 GLU A CA 1
ATOM 613 C C . GLU A 1 79 ? 9.033 -1.449 7.474 1.00 96.25 79 GLU A C 1
ATOM 615 O O . GLU A 1 79 ? 8.299 -0.779 8.206 1.00 96.25 79 GLU A O 1
ATOM 620 N N . HIS A 1 80 ? 9.246 -1.142 6.200 1.00 96.62 80 HIS A N 1
ATOM 621 C CA . HIS A 1 80 ? 8.545 -0.069 5.506 1.00 96.62 80 HIS A CA 1
ATOM 622 C C . HIS A 1 80 ? 7.620 -0.673 4.457 1.00 96.62 80 HIS A C 1
ATOM 624 O O . HIS A 1 80 ? 7.944 -1.699 3.870 1.00 96.62 80 HIS A O 1
ATOM 630 N N . LEU A 1 81 ? 6.489 -0.020 4.186 1.00 96.94 81 LEU A N 1
ATOM 631 C CA . LEU A 1 81 ? 5.735 -0.356 2.980 1.00 96.94 81 LEU A CA 1
ATOM 632 C C . LEU A 1 81 ? 6.608 -0.080 1.756 1.00 96.94 81 LEU A C 1
ATOM 634 O O . LEU A 1 81 ? 7.173 1.012 1.646 1.00 96.94 81 LEU A O 1
ATOM 638 N N . GLN A 1 82 ? 6.674 -1.039 0.836 1.00 96.62 82 GLN A N 1
ATOM 639 C CA . GLN A 1 82 ? 7.382 -0.899 -0.433 1.00 96.62 82 GLN A 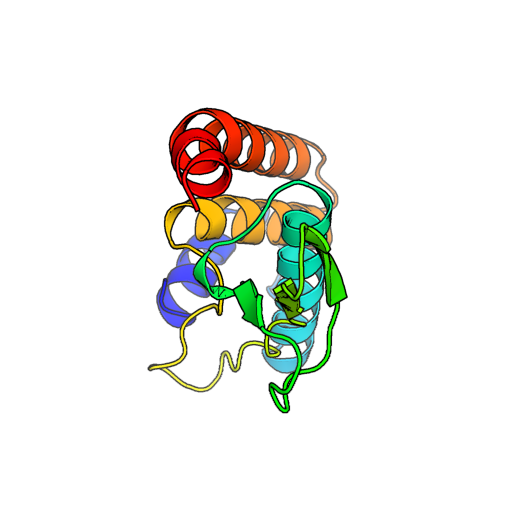CA 1
ATOM 640 C C . GLN A 1 82 ? 6.538 -0.093 -1.432 1.00 96.62 82 GLN A C 1
ATOM 642 O O . GLN A 1 82 ? 6.134 -0.568 -2.487 1.00 96.62 82 GLN A O 1
ATOM 647 N N . ILE A 1 83 ? 6.220 1.143 -1.060 1.00 96.81 83 ILE A N 1
ATOM 648 C CA . ILE A 1 83 ? 5.489 2.094 -1.890 1.00 96.81 83 ILE A CA 1
ATOM 649 C C . ILE A 1 83 ? 5.937 3.516 -1.547 1.00 96.81 83 ILE A C 1
ATOM 651 O O . ILE A 1 83 ? 6.384 3.778 -0.426 1.00 96.81 83 ILE A O 1
ATOM 655 N N . ASP A 1 84 ? 5.819 4.431 -2.506 1.00 95.19 84 ASP A N 1
ATOM 656 C CA . ASP A 1 84 ? 6.105 5.848 -2.322 1.00 95.19 84 ASP A CA 1
ATOM 657 C C . ASP A 1 84 ? 5.395 6.396 -1.077 1.00 95.19 84 ASP A C 1
ATOM 659 O O . ASP A 1 84 ? 4.241 6.065 -0.778 1.00 95.19 84 ASP A O 1
ATOM 663 N N . GLU A 1 85 ? 6.078 7.267 -0.336 1.00 91.31 85 GLU A N 1
ATOM 664 C CA . GLU A 1 85 ? 5.539 7.813 0.910 1.00 91.31 85 GLU A CA 1
ATOM 665 C C . GLU A 1 85 ? 4.202 8.534 0.686 1.00 91.31 85 GLU A C 1
ATOM 667 O O . GLU A 1 85 ? 3.252 8.320 1.441 1.00 91.31 85 GLU A O 1
ATOM 672 N N . ALA A 1 86 ? 4.087 9.274 -0.419 1.00 91.19 86 ALA A N 1
ATOM 673 C CA . ALA A 1 86 ? 2.858 9.944 -0.835 1.00 91.19 86 ALA A CA 1
ATOM 674 C C . ALA A 1 86 ? 1.679 8.972 -1.060 1.00 91.19 86 ALA A C 1
ATOM 676 O O . ALA A 1 86 ? 0.533 9.308 -0.763 1.00 91.19 86 ALA A O 1
ATOM 677 N N . LEU A 1 87 ? 1.945 7.737 -1.501 1.00 96.88 87 LEU A N 1
ATOM 678 C CA . LEU A 1 87 ? 0.923 6.707 -1.725 1.00 96.88 87 LEU A CA 1
ATOM 679 C C . LEU A 1 87 ? 0.589 5.897 -0.465 1.00 96.88 87 LEU A C 1
ATOM 681 O O . LEU A 1 87 ? -0.407 5.171 -0.449 1.00 96.88 87 LEU A O 1
ATOM 685 N N . SER A 1 88 ? 1.351 6.042 0.625 1.00 97.12 88 SER A N 1
ATOM 686 C CA . SER A 1 88 ? 1.106 5.292 1.868 1.00 97.12 88 SER A CA 1
ATOM 687 C C . SER A 1 88 ? -0.315 5.523 2.407 1.00 97.12 88 SER A C 1
ATOM 689 O O . SER A 1 88 ? -0.964 4.589 2.883 1.00 97.12 88 SER A O 1
ATOM 691 N N . TYR A 1 89 ? -0.853 6.740 2.273 1.00 96.44 89 TYR A N 1
ATOM 692 C CA . TYR A 1 89 ? -2.225 7.046 2.689 1.00 96.44 89 TYR A CA 1
ATOM 693 C C . TYR A 1 89 ? -3.292 6.455 1.765 1.00 96.44 89 TYR A C 1
ATOM 695 O O . TYR A 1 89 ? -4.343 6.046 2.263 1.00 96.44 89 TYR A O 1
ATOM 703 N N . ALA A 1 90 ? -3.028 6.347 0.458 1.00 98.06 90 ALA A N 1
ATOM 704 C CA . ALA A 1 90 ? -3.917 5.640 -0.461 1.00 98.06 9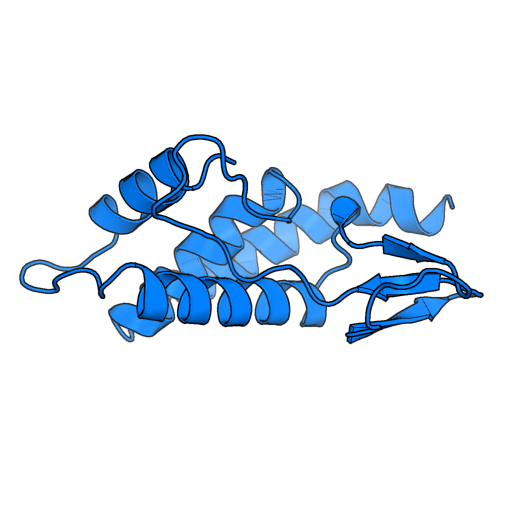0 ALA A CA 1
ATOM 705 C C . ALA A 1 90 ? -4.057 4.167 -0.055 1.00 98.06 90 ALA A C 1
ATOM 707 O O . ALA A 1 90 ? -5.175 3.668 0.083 1.00 98.06 90 ALA A O 1
ATOM 708 N N . VAL A 1 91 ? -2.932 3.512 0.249 1.00 98.38 91 VAL A N 1
ATOM 709 C CA . VAL A 1 91 ? -2.898 2.123 0.725 1.00 98.38 91 VAL A CA 1
ATOM 710 C C . VAL A 1 91 ? -3.660 1.976 2.046 1.00 98.38 91 VAL A C 1
ATOM 712 O O . VAL A 1 91 ? -4.559 1.143 2.140 1.00 98.38 91 VAL A O 1
ATOM 715 N N . ILE A 1 92 ? -3.384 2.822 3.048 1.00 97.81 92 ILE A N 1
ATOM 716 C CA . ILE A 1 92 ? -4.083 2.793 4.349 1.00 97.81 92 ILE A CA 1
ATOM 717 C C . ILE A 1 92 ? -5.598 2.958 4.174 1.00 97.81 92 ILE A C 1
ATOM 719 O O . ILE A 1 92 ? -6.379 2.233 4.793 1.00 97.81 92 ILE A O 1
ATOM 723 N N . ASN A 1 93 ? -6.027 3.917 3.350 1.00 97.81 93 ASN A N 1
ATOM 724 C CA . ASN A 1 93 ? -7.443 4.159 3.090 1.00 97.81 93 ASN A CA 1
ATOM 725 C C . ASN A 1 93 ? -8.082 2.964 2.370 1.00 97.81 93 ASN A C 1
ATOM 727 O O . ASN A 1 93 ? -9.172 2.534 2.743 1.00 97.81 93 ASN A O 1
ATOM 731 N N . TYR A 1 94 ? -7.401 2.358 1.400 1.00 98.25 94 TYR A N 1
ATOM 732 C CA . TYR A 1 94 ? -7.944 1.187 0.724 1.00 98.25 94 TYR A CA 1
ATOM 733 C C . TYR A 1 94 ? -8.067 -0.019 1.668 1.00 98.25 94 TYR A C 1
ATOM 735 O O . TYR A 1 94 ? -9.109 -0.669 1.686 1.00 98.25 94 TYR A O 1
ATOM 743 N N . VAL A 1 95 ? -7.087 -0.262 2.545 1.00 97.94 95 VAL A N 1
ATOM 744 C CA . VAL A 1 95 ? -7.201 -1.297 3.590 1.00 97.94 95 VAL A CA 1
ATOM 745 C C . VAL A 1 95 ? -8.361 -1.000 4.547 1.00 97.94 95 VAL A C 1
ATOM 747 O O . VAL A 1 95 ? -9.119 -1.907 4.893 1.00 97.94 95 VAL A O 1
ATOM 750 N N . ALA A 1 96 ? -8.566 0.263 4.936 1.00 96.81 96 ALA A N 1
ATOM 751 C CA . ALA A 1 96 ? -9.721 0.654 5.746 1.00 96.81 96 ALA A CA 1
ATOM 752 C C . ALA A 1 96 ? -11.053 0.363 5.029 1.00 96.81 96 ALA A C 1
ATOM 754 O O . ALA A 1 96 ? -11.997 -0.101 5.667 1.00 96.81 96 ALA A O 1
ATOM 755 N N . PHE A 1 97 ? -11.130 0.554 3.709 1.00 96.75 97 PHE A N 1
ATOM 756 C CA . PHE A 1 97 ? -12.273 0.110 2.907 1.00 96.75 97 PHE A CA 1
ATOM 757 C C . PHE A 1 97 ? -12.426 -1.418 2.928 1.00 96.75 97 PHE A C 1
ATOM 759 O O . PHE A 1 97 ? -13.530 -1.913 3.151 1.00 96.75 97 PHE A O 1
ATOM 766 N N . LEU A 1 98 ? -11.344 -2.181 2.748 1.00 96.00 98 LEU A N 1
ATOM 767 C CA . LEU A 1 98 ? -11.402 -3.646 2.763 1.00 96.00 98 LEU A CA 1
ATOM 768 C C . LEU A 1 98 ? -11.903 -4.193 4.106 1.00 96.00 98 LEU A C 1
ATOM 770 O O . LEU A 1 98 ? -12.662 -5.163 4.108 1.00 96.00 98 LEU A O 1
ATOM 774 N N . ILE A 1 99 ? -11.522 -3.564 5.220 1.00 94.88 99 ILE A N 1
ATOM 775 C CA . ILE A 1 99 ? -11.918 -3.961 6.576 1.00 94.88 99 ILE A CA 1
ATOM 776 C C . ILE A 1 99 ? -13.345 -3.505 6.901 1.00 94.88 99 ILE A C 1
ATOM 778 O O . ILE A 1 99 ? -14.173 -4.318 7.303 1.00 94.88 99 ILE A O 1
ATOM 782 N N . ASN A 1 100 ? -13.647 -2.217 6.723 1.00 92.06 100 ASN A N 1
ATOM 783 C CA . ASN A 1 100 ? -14.921 -1.634 7.156 1.00 92.06 100 ASN A CA 1
ATOM 784 C C . ASN A 1 100 ? -16.057 -1.831 6.138 1.00 92.06 100 ASN A C 1
ATOM 786 O O . ASN A 1 100 ? -17.221 -1.658 6.483 1.00 92.06 100 ASN A O 1
ATOM 790 N N . LYS A 1 101 ? -15.726 -2.134 4.875 1.00 92.38 101 LYS A N 1
ATOM 791 C CA . LYS A 1 101 ? -16.644 -2.123 3.718 1.00 92.38 101 LYS A CA 1
ATOM 792 C C . LYS A 1 101 ? -17.336 -0.774 3.478 1.00 92.38 101 LYS A C 1
ATOM 794 O O . LYS A 1 101 ? -18.351 -0.710 2.792 1.00 92.38 101 LYS A O 1
ATOM 799 N N . ASP A 1 102 ? -16.750 0.307 3.989 1.00 93.69 102 ASP A N 1
ATOM 800 C CA . ASP A 1 102 ? -17.234 1.674 3.806 1.00 93.69 102 ASP A CA 1
ATOM 801 C C . ASP A 1 102 ? -16.557 2.334 2.596 1.00 93.69 102 ASP A C 1
ATOM 803 O O . ASP A 1 102 ? -15.343 2.571 2.578 1.00 93.69 102 ASP A O 1
ATOM 807 N N . THR A 1 103 ? -17.361 2.641 1.576 1.00 96.00 103 THR A N 1
ATOM 808 C CA . THR A 1 103 ? -16.912 3.241 0.316 1.00 96.00 103 THR A CA 1
ATOM 809 C C . THR A 1 103 ? -16.265 4.611 0.484 1.00 96.00 103 THR A C 1
ATOM 811 O O . THR A 1 103 ? -15.486 4.995 -0.386 1.00 96.00 103 THR A O 1
ATOM 814 N N . TYR A 1 104 ? -16.521 5.323 1.586 1.00 96.25 104 TYR A N 1
ATOM 815 C CA . TYR A 1 104 ? -15.857 6.590 1.891 1.00 96.25 104 TYR A CA 1
ATOM 816 C C . TYR A 1 104 ? -14.329 6.458 1.847 1.00 96.25 104 TYR A C 1
ATOM 818 O O . TYR A 1 104 ? -13.646 7.252 1.201 1.00 96.25 104 TYR A O 1
ATOM 826 N N . TYR A 1 105 ? -13.777 5.399 2.445 1.00 97.12 105 TYR A N 1
ATOM 827 C CA . TYR A 1 105 ? -12.330 5.188 2.439 1.00 97.12 105 TYR A CA 1
ATOM 828 C C . TYR A 1 105 ? -11.789 4.843 1.050 1.00 97.12 105 TYR A C 1
ATOM 830 O O . TYR A 1 105 ? -10.675 5.236 0.709 1.00 97.12 105 TYR A O 1
ATOM 838 N N . ARG A 1 106 ? -12.580 4.166 0.209 1.00 97.56 106 ARG A N 1
ATOM 839 C CA . ARG A 1 106 ? -12.199 3.931 -1.188 1.00 97.56 106 ARG A CA 1
ATOM 840 C C . ARG A 1 106 ? -12.123 5.246 -1.965 1.00 97.56 106 ARG A C 1
ATOM 842 O O . ARG A 1 106 ? -11.206 5.401 -2.765 1.00 97.56 106 ARG A O 1
ATOM 849 N N . THR A 1 107 ? -13.040 6.182 -1.719 1.00 98.12 107 THR A N 1
ATOM 850 C CA . THR A 1 107 ? -12.990 7.527 -2.312 1.00 98.12 107 THR A CA 1
ATOM 851 C C . THR A 1 107 ? -11.713 8.255 -1.904 1.00 98.12 107 THR A C 1
ATOM 853 O O . THR A 1 107 ? -10.965 8.670 -2.782 1.00 98.12 107 THR A O 1
ATOM 856 N N . LEU A 1 108 ? -11.382 8.287 -0.608 1.00 97.50 108 LEU A N 1
ATOM 857 C CA . LEU A 1 108 ? -10.139 8.907 -0.128 1.00 97.50 108 LEU A CA 1
ATOM 858 C C . LEU A 1 108 ? -8.873 8.260 -0.714 1.00 97.50 108 LEU A C 1
ATOM 860 O O . LEU A 1 108 ? -7.872 8.935 -0.938 1.00 97.50 108 LEU A O 1
ATOM 864 N N . ALA A 1 109 ? -8.883 6.942 -0.936 1.00 98.19 109 ALA A N 1
ATOM 865 C CA . ALA A 1 109 ? -7.766 6.256 -1.580 1.00 98.19 109 ALA A CA 1
ATOM 866 C C . ALA A 1 109 ? -7.590 6.709 -3.037 1.00 98.19 109 ALA A C 1
ATOM 868 O O . ALA A 1 109 ? -6.470 6.955 -3.474 1.00 98.19 109 ALA A O 1
ATOM 869 N N . LEU A 1 110 ? -8.694 6.837 -3.778 1.00 98.25 110 LEU A N 1
ATOM 870 C CA . LEU A 1 110 ? -8.681 7.303 -5.164 1.00 98.25 110 LEU A CA 1
ATOM 871 C C . LEU A 1 110 ? -8.266 8.773 -5.279 1.00 98.25 110 LEU A C 1
ATOM 873 O O . LEU A 1 110 ? -7.516 9.099 -6.193 1.00 98.25 110 LEU A O 1
ATOM 877 N N . GLU A 1 111 ? -8.706 9.632 -4.359 1.00 97.62 111 GLU A N 1
ATOM 878 C CA . GLU A 1 111 ? -8.283 11.037 -4.288 1.00 97.62 111 GLU A CA 1
ATOM 879 C C . GLU A 1 111 ? -6.772 11.146 -4.056 1.00 97.62 111 GLU A C 1
ATOM 881 O O . GLU A 1 111 ? -6.084 11.796 -4.835 1.00 97.62 111 GLU A O 1
ATOM 886 N N . ALA A 1 112 ? -6.225 10.408 -3.084 1.00 96.56 112 ALA A N 1
ATOM 887 C CA . ALA A 1 112 ? -4.783 10.397 -2.830 1.00 96.56 112 ALA A CA 1
ATOM 888 C C . ALA A 1 112 ? -3.961 9.886 -4.034 1.00 96.56 112 ALA A C 1
ATOM 890 O O . ALA A 1 112 ? -2.877 10.396 -4.308 1.00 96.56 112 ALA A O 1
ATOM 891 N N . ILE A 1 113 ? -4.473 8.899 -4.781 1.00 97.38 113 ILE A N 1
ATOM 892 C CA . ILE A 1 113 ? -3.841 8.431 -6.028 1.00 97.38 113 ILE A CA 1
ATOM 893 C C . ILE A 1 113 ? -3.916 9.506 -7.119 1.00 97.38 113 ILE A C 1
ATOM 895 O O . ILE A 1 113 ? -2.954 9.694 -7.863 1.00 97.38 113 ILE A O 1
ATOM 899 N N . ALA A 1 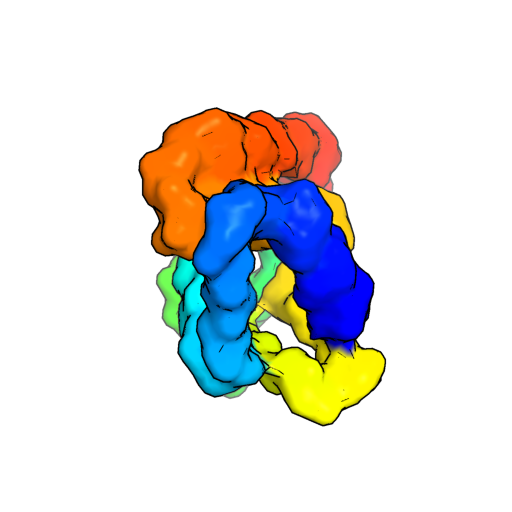114 ? -5.050 10.197 -7.243 1.00 96.00 114 ALA A N 1
ATOM 900 C CA . ALA A 1 114 ? -5.211 11.273 -8.213 1.00 96.00 114 ALA A CA 1
ATOM 901 C C . ALA A 1 114 ? -4.243 12.428 -7.922 1.00 96.00 114 ALA A C 1
ATOM 903 O O . ALA A 1 114 ? -3.588 12.909 -8.845 1.00 96.00 114 ALA A O 1
ATOM 904 N N . ASP A 1 115 ? -4.088 12.798 -6.650 1.00 94.75 115 ASP A N 1
ATOM 905 C CA . ASP A 1 115 ? -3.123 13.804 -6.206 1.00 94.75 115 ASP A CA 1
ATOM 906 C C . ASP A 1 115 ? -1.682 13.371 -6.502 1.00 94.75 115 ASP A C 1
ATOM 908 O O . ASP A 1 115 ? -0.894 14.166 -7.012 1.00 94.75 115 ASP A O 1
ATOM 912 N N . TYR A 1 116 ? -1.332 12.104 -6.253 1.00 94.62 116 TYR A N 1
ATOM 913 C CA . TYR A 1 116 ? -0.020 11.567 -6.628 1.00 94.62 116 TYR A CA 1
ATOM 914 C C . TYR A 1 116 ? 0.221 11.686 -8.137 1.00 94.62 116 TYR A C 1
ATOM 916 O O . TYR A 1 116 ? 1.229 12.241 -8.562 1.00 94.62 116 TYR A O 1
ATOM 924 N N . ASN A 1 117 ? -0.732 11.246 -8.961 1.00 93.25 117 ASN A N 1
ATOM 925 C CA . ASN A 1 117 ? -0.617 11.336 -10.416 1.00 93.25 117 ASN A CA 1
ATOM 926 C C . ASN A 1 117 ? -0.526 12.790 -10.913 1.00 93.25 117 ASN A C 1
ATOM 928 O O . ASN A 1 117 ? 0.158 13.056 -11.895 1.00 93.25 117 ASN A O 1
ATOM 932 N N . ALA A 1 118 ? -1.194 13.740 -10.258 1.00 90.75 118 ALA A N 1
ATOM 933 C CA . ALA A 1 118 ? -1.132 15.146 -10.647 1.00 90.75 118 ALA A CA 1
ATOM 934 C C . ALA A 1 118 ? 0.244 15.781 -10.380 1.00 90.75 118 ALA A C 1
ATOM 936 O O . ALA A 1 118 ? 0.643 16.686 -11.112 1.00 90.75 118 ALA A O 1
ATOM 937 N N . ASN A 1 119 ? 0.963 15.310 -9.355 1.00 86.00 119 ASN A N 1
ATOM 938 C CA . ASN A 1 119 ? 2.229 15.903 -8.919 1.00 86.00 119 ASN A CA 1
ATOM 939 C C . ASN A 1 119 ? 3.464 15.130 -9.423 1.00 86.00 119 ASN A C 1
ATOM 941 O O . ASN A 1 119 ? 4.411 15.738 -9.917 1.00 86.00 119 ASN A O 1
ATOM 945 N N . GLU A 1 120 ? 3.439 13.798 -9.369 1.00 74.25 120 GLU A N 1
ATOM 946 C CA . GLU A 1 120 ? 4.617 12.936 -9.575 1.00 74.25 120 GLU A CA 1
ATOM 947 C C . GLU A 1 120 ? 4.706 12.359 -10.995 1.00 74.25 120 GLU A C 1
ATOM 949 O O . GLU A 1 120 ? 5.788 12.067 -11.501 1.00 74.25 120 GLU A O 1
ATOM 954 N N . MET A 1 121 ? 3.579 12.252 -11.708 1.00 58.75 121 MET A N 1
ATOM 955 C CA . MET A 1 121 ? 3.575 11.743 -13.088 1.00 58.75 121 MET A CA 1
ATOM 956 C C . MET A 1 121 ? 4.317 12.685 -14.055 1.00 58.75 121 MET A C 1
ATOM 958 O O . MET A 1 121 ? 4.737 12.257 -15.128 1.00 58.75 121 MET A O 1
ATOM 962 N N . SER A 1 122 ? 4.542 13.945 -13.653 1.00 51.75 122 SER A N 1
ATOM 963 C CA . SER A 1 122 ? 5.348 14.906 -14.414 1.00 51.75 122 SER A CA 1
ATOM 964 C C . SER A 1 122 ? 6.834 14.530 -14.512 1.00 51.75 122 SER A C 1
ATOM 966 O O . SER A 1 122 ? 7.504 15.015 -15.425 1.00 51.75 122 SER A O 1
ATOM 968 N N . ASP A 1 123 ? 7.332 13.656 -13.628 1.00 49.06 123 ASP A N 1
ATOM 969 C CA . ASP A 1 123 ? 8.728 13.207 -13.620 1.00 49.06 123 ASP A CA 1
ATOM 970 C C . ASP A 1 123 ? 8.944 11.858 -14.325 1.00 49.06 123 ASP A C 1
ATOM 972 O O . ASP A 1 123 ? 10.017 11.645 -14.887 1.00 49.06 123 ASP A O 1
ATOM 976 N N . TYR A 1 124 ? 7.936 10.979 -14.408 1.00 54.28 124 TYR A N 1
ATOM 977 C CA . TYR A 1 124 ? 8.042 9.747 -15.209 1.00 54.28 124 TYR A CA 1
ATOM 978 C C . TYR A 1 124 ? 8.113 10.036 -16.716 1.00 54.28 124 TYR A C 1
ATOM 980 O O . TYR A 1 124 ? 8.901 9.415 -17.416 1.00 54.28 124 TYR A O 1
ATOM 988 N N . ASP A 1 125 ? 7.361 11.021 -17.222 1.00 53.38 125 ASP A N 1
ATOM 989 C CA . ASP A 1 125 ? 7.460 11.448 -18.630 1.00 53.38 125 ASP A CA 1
ATOM 990 C C . ASP A 1 125 ? 8.798 12.158 -18.963 1.00 53.38 125 ASP A C 1
ATOM 992 O O . ASP A 1 125 ? 9.026 12.533 -20.116 1.00 53.38 125 ASP A O 1
ATOM 996 N N . ARG A 1 126 ? 9.684 12.367 -17.974 1.00 46.47 126 ARG A N 1
ATOM 997 C CA . ARG A 1 126 ? 11.039 12.927 -18.150 1.00 46.47 126 ARG A CA 1
ATOM 998 C C . ARG A 1 126 ? 12.155 11.874 -18.135 1.00 46.47 126 ARG A C 1
ATOM 1000 O O . ARG A 1 126 ? 13.297 12.248 -18.416 1.00 46.47 126 ARG A O 1
ATOM 1007 N N . LEU A 1 127 ? 11.853 10.624 -17.771 1.00 49.41 127 LEU A N 1
ATOM 1008 C CA . LEU A 1 127 ? 12.772 9.479 -17.841 1.00 49.41 127 LEU A CA 1
ATOM 1009 C C . LEU A 1 127 ? 12.751 8.855 -19.238 1.00 49.41 127 LEU A C 1
ATOM 1011 O O . LEU A 1 127 ? 13.848 8.425 -19.660 1.00 49.41 127 LEU A O 1
#

Radius of gyration: 14.77 Å; chains: 1; bounding box: 34×28×40 Å